Protein AF-A0ABD5DGH9-F1 (afdb_monomer_lite)

Structure (mmCIF, N/CA/C/O backbone):
data_AF-A0ABD5DGH9-F1
#
_entry.id   AF-A0ABD5DGH9-F1
#
loop_
_atom_site.group_PDB
_atom_site.id
_atom_site.type_symbol
_atom_site.label_atom_id
_atom_site.label_alt_id
_atom_site.label_comp_id
_atom_site.label_asym_id
_atom_site.label_entity_id
_atom_site.label_seq_id
_atom_site.pdbx_PDB_ins_code
_atom_site.Cartn_x
_atom_site.Cartn_y
_atom_site.Cartn_z
_atom_site.occupancy
_atom_site.B_iso_or_equiv
_atom_site.auth_seq_id
_atom_site.auth_comp_id
_atom_site.auth_asym_id
_atom_site.auth_atom_id
_atom_site.pdbx_PDB_model_num
ATOM 1 N N . ALA A 1 1 ? -15.683 3.420 -0.577 1.00 78.44 1 ALA A N 1
ATOM 2 C CA . ALA A 1 1 ? -15.226 3.206 -1.965 1.00 78.44 1 ALA A CA 1
ATOM 3 C C . ALA A 1 1 ? -13.719 2.983 -1.954 1.00 78.44 1 ALA A C 1
ATOM 5 O O . ALA A 1 1 ? -13.074 3.455 -1.024 1.00 78.44 1 ALA A O 1
ATOM 6 N N . THR A 1 2 ? -13.188 2.269 -2.946 1.00 93.62 2 THR A N 1
ATOM 7 C CA . THR A 1 2 ? -11.741 2.099 -3.167 1.00 93.62 2 THR A CA 1
ATOM 8 C C . THR A 1 2 ? -11.230 3.237 -4.049 1.00 93.62 2 THR A C 1
ATOM 10 O O . THR A 1 2 ? -11.939 3.643 -4.968 1.00 93.62 2 THR A O 1
ATOM 13 N N . ALA A 1 3 ? -10.034 3.757 -3.772 1.00 95.75 3 ALA A N 1
ATOM 14 C CA . ALA A 1 3 ? -9.416 4.840 -4.536 1.00 95.75 3 ALA A CA 1
ATOM 15 C C . ALA A 1 3 ? -7.896 4.646 -4.628 1.00 95.75 3 ALA A C 1
ATOM 17 O O . ALA A 1 3 ? -7.296 4.047 -3.734 1.00 95.75 3 ALA A O 1
ATOM 18 N N . ALA A 1 4 ? -7.294 5.161 -5.703 1.00 96.12 4 ALA A N 1
ATOM 19 C CA . ALA A 1 4 ? -5.844 5.241 -5.852 1.00 96.12 4 ALA A CA 1
ATOM 20 C C . ALA A 1 4 ? -5.250 6.346 -4.957 1.00 96.12 4 ALA A C 1
ATOM 22 O O . ALA A 1 4 ? -5.973 7.210 -4.454 1.00 96.12 4 ALA A O 1
ATOM 23 N N . SER A 1 5 ? -3.926 6.311 -4.777 1.00 96.19 5 SER A N 1
ATOM 24 C CA . SER A 1 5 ? -3.170 7.404 -4.153 1.00 96.19 5 SER A CA 1
ATOM 25 C C . SER A 1 5 ? -3.384 8.719 -4.913 1.00 96.19 5 SER A C 1
ATOM 27 O O . SER A 1 5 ? -3.574 8.709 -6.129 1.00 96.19 5 SER A O 1
ATOM 29 N N . THR A 1 6 ? -3.335 9.848 -4.203 1.00 96.81 6 THR A N 1
ATOM 30 C CA . THR A 1 6 ? -3.384 11.192 -4.807 1.00 96.81 6 THR A CA 1
ATOM 31 C C . THR A 1 6 ? -2.161 11.486 -5.663 1.00 96.81 6 THR A C 1
ATOM 33 O O . THR A 1 6 ? -2.251 12.256 -6.612 1.00 96.81 6 THR A O 1
ATOM 36 N N . ASP A 1 7 ? -1.042 10.846 -5.326 1.00 97.56 7 ASP A N 1
ATOM 37 C CA . ASP A 1 7 ? 0.256 11.069 -5.940 1.00 97.56 7 ASP A CA 1
ATOM 38 C C . ASP A 1 7 ? 0.858 9.760 -6.444 1.00 97.56 7 ASP A C 1
ATOM 40 O O . ASP A 1 7 ? 0.672 8.687 -5.852 1.00 97.56 7 ASP A O 1
ATOM 44 N N . VAL A 1 8 ? 1.623 9.890 -7.525 1.00 96.56 8 VAL A N 1
ATOM 45 C CA . VAL A 1 8 ? 2.410 8.833 -8.157 1.00 96.56 8 VAL A CA 1
ATOM 46 C C . VAL A 1 8 ? 3.879 9.224 -8.075 1.00 96.56 8 VAL A C 1
ATOM 48 O O . VAL A 1 8 ? 4.250 10.354 -8.384 1.00 96.56 8 VAL A O 1
ATOM 51 N N . ILE A 1 9 ? 4.723 8.276 -7.675 1.00 94.38 9 ILE A N 1
ATOM 52 C CA . ILE A 1 9 ? 6.174 8.456 -7.702 1.00 94.38 9 ILE A CA 1
ATOM 53 C C . ILE A 1 9 ? 6.656 8.209 -9.132 1.00 94.38 9 ILE A C 1
ATOM 55 O O . ILE A 1 9 ? 6.606 7.078 -9.615 1.00 94.38 9 ILE A O 1
ATOM 59 N N . ASP A 1 10 ? 7.145 9.262 -9.782 1.00 93.62 10 ASP A N 1
ATOM 60 C CA . ASP A 1 10 ? 7.842 9.166 -11.061 1.00 93.62 10 ASP A CA 1
ATOM 61 C C . ASP A 1 10 ? 9.345 8.947 -10.831 1.00 93.62 10 ASP A C 1
ATOM 63 O O . ASP A 1 10 ? 9.978 9.629 -10.023 1.00 93.62 10 ASP A O 1
ATOM 67 N N . LEU A 1 11 ? 9.912 7.966 -11.532 1.00 90.94 11 LEU A N 1
ATOM 68 C CA . LEU A 1 11 ? 11.330 7.604 -11.463 1.00 90.94 11 LEU A CA 1
ATOM 69 C C . LEU A 1 11 ? 12.119 8.066 -12.700 1.00 90.94 11 LEU A C 1
ATOM 71 O O . LEU A 1 11 ? 13.306 7.735 -12.827 1.00 90.94 11 LEU A O 1
ATOM 75 N N . ALA A 1 12 ? 11.468 8.793 -13.611 1.00 88.62 12 ALA A N 1
ATOM 76 C CA . ALA A 1 12 ? 12.077 9.369 -14.796 1.00 88.62 12 ALA A CA 1
ATOM 77 C C . ALA A 1 12 ? 13.044 10.529 -14.463 1.00 88.62 12 ALA A C 1
ATOM 79 O O . ALA A 1 12 ? 12.905 11.196 -13.436 1.00 88.62 12 ALA A O 1
ATOM 80 N N . PRO A 1 13 ? 14.028 10.805 -15.341 1.00 90.31 13 PRO A N 1
ATOM 81 C CA . PRO A 1 13 ? 14.376 10.036 -16.538 1.00 90.31 13 PRO A CA 1
ATOM 82 C C . PRO A 1 13 ? 14.999 8.674 -16.191 1.00 90.31 13 PRO A C 1
ATOM 84 O O . PRO A 1 13 ? 15.704 8.529 -15.189 1.00 90.31 13 PRO A O 1
ATOM 87 N N . VAL A 1 14 ? 14.756 7.667 -17.031 1.00 86.62 14 VAL A N 1
ATOM 88 C CA . VAL A 1 14 ? 15.341 6.322 -16.909 1.00 86.62 14 VAL A CA 1
ATOM 89 C C . VAL A 1 14 ? 16.090 5.959 -18.189 1.00 86.62 14 VAL A C 1
ATOM 91 O O . VAL A 1 14 ? 15.683 6.359 -19.275 1.00 86.62 14 VAL A O 1
ATOM 94 N N . ASP A 1 15 ? 17.186 5.213 -18.058 1.00 82.56 15 ASP A N 1
ATOM 95 C CA . ASP A 1 15 ? 17.841 4.548 -19.186 1.00 82.56 15 ASP A CA 1
ATOM 96 C C . ASP A 1 15 ? 17.239 3.140 -19.318 1.00 82.56 15 ASP A C 1
ATOM 98 O O . ASP A 1 15 ? 17.320 2.336 -18.387 1.00 82.56 15 ASP A O 1
ATOM 102 N N . GLY A 1 16 ? 16.547 2.865 -20.426 1.00 83.12 16 GLY A N 1
ATOM 103 C CA . GLY A 1 16 ? 15.756 1.645 -20.619 1.00 83.12 16 GLY A CA 1
ATOM 104 C C . GLY A 1 16 ? 14.298 1.764 -20.153 1.00 83.12 16 GLY A C 1
ATOM 105 O O . GLY A 1 16 ? 13.694 2.830 -20.209 1.00 83.12 16 GLY A O 1
ATOM 106 N N . THR A 1 17 ? 13.686 0.645 -19.745 1.00 81.19 17 THR A N 1
ATOM 107 C CA . THR A 1 17 ? 12.232 0.578 -19.486 1.00 81.19 17 THR A CA 1
ATOM 108 C C . THR A 1 17 ? 11.838 0.741 -18.018 1.00 81.19 17 THR A C 1
ATOM 110 O O . THR A 1 17 ? 10.654 0.903 -17.733 1.00 81.19 17 THR A O 1
ATOM 113 N N . ARG A 1 18 ? 12.781 0.610 -17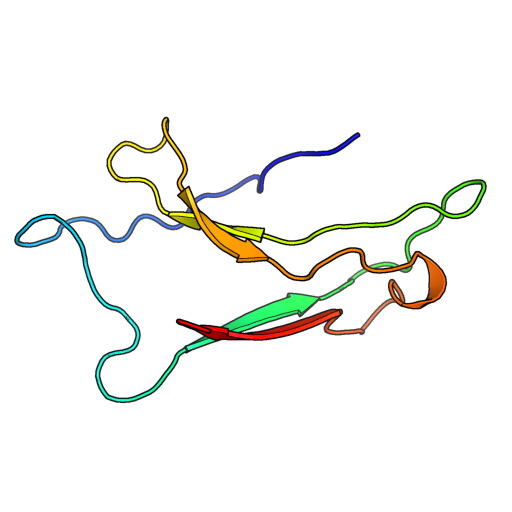.072 1.00 81.31 18 ARG A N 1
ATOM 114 C CA . ARG A 1 18 ? 12.536 0.645 -15.615 1.00 81.31 18 ARG A CA 1
ATOM 115 C C . ARG A 1 18 ? 13.795 1.092 -14.866 1.00 81.31 18 ARG A C 1
ATOM 117 O O . ARG A 1 18 ? 14.899 0.787 -15.303 1.00 81.31 18 ARG A O 1
ATOM 124 N N . ARG A 1 19 ? 13.625 1.733 -13.705 1.00 86.69 19 ARG A N 1
ATOM 125 C CA . ARG A 1 19 ? 14.699 2.018 -12.739 1.00 86.69 19 ARG A CA 1
ATOM 126 C C . ARG A 1 19 ? 14.490 1.169 -11.491 1.00 86.69 19 ARG A C 1
ATOM 128 O O . ARG A 1 19 ? 13.469 1.314 -10.824 1.00 86.69 19 ARG A O 1
ATOM 135 N N . ASP A 1 20 ? 15.453 0.306 -11.179 1.00 84.00 20 ASP A N 1
ATOM 136 C CA . ASP A 1 20 ? 15.496 -0.356 -9.876 1.00 84.00 20 ASP A CA 1
ATOM 137 C C . ASP A 1 20 ? 15.976 0.641 -8.811 1.00 84.00 20 ASP A C 1
ATOM 139 O O . ASP A 1 20 ? 16.952 1.369 -9.007 1.00 84.00 20 ASP A O 1
ATOM 143 N N . ILE A 1 21 ? 15.258 0.686 -7.696 1.00 86.88 21 ILE A N 1
ATOM 144 C CA . ILE A 1 21 ? 15.525 1.553 -6.545 1.00 86.88 21 ILE A CA 1
ATOM 145 C C . ILE A 1 21 ? 15.968 0.752 -5.310 1.00 86.88 21 ILE A C 1
ATOM 147 O O . ILE A 1 21 ? 16.400 1.345 -4.325 1.00 86.88 21 ILE A O 1
ATOM 151 N N . GLY A 1 22 ? 15.907 -0.583 -5.365 1.00 81.94 22 GLY A N 1
ATOM 152 C CA . GLY A 1 22 ? 16.368 -1.509 -4.325 1.00 81.94 22 GLY A CA 1
ATOM 153 C C . GLY A 1 22 ? 17.741 -2.117 -4.615 1.00 81.94 22 GLY A C 1
ATOM 154 O O . GLY A 1 22 ? 18.029 -3.228 -4.167 1.00 81.94 22 GLY A O 1
ATOM 155 N N . VAL A 1 23 ? 18.592 -1.427 -5.382 1.00 77.38 23 VAL A N 1
ATOM 156 C CA . VAL A 1 23 ? 19.912 -1.951 -5.760 1.00 77.38 23 VAL A CA 1
ATOM 157 C C . VAL A 1 23 ? 20.740 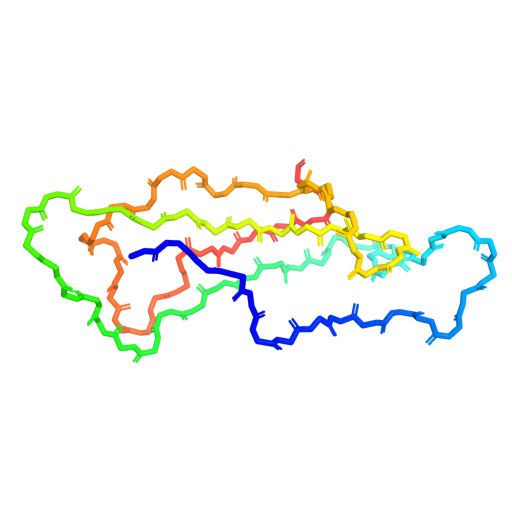-2.223 -4.500 1.00 77.38 23 VAL A C 1
ATOM 159 O O . VAL A 1 23 ? 21.067 -1.318 -3.736 1.00 77.38 23 VAL A O 1
ATOM 162 N N . GLY A 1 24 ? 21.081 -3.493 -4.285 1.00 79.81 24 GLY A N 1
ATOM 163 C CA . GLY A 1 24 ? 21.890 -3.960 -3.157 1.00 79.81 24 GLY A CA 1
ATOM 164 C C . GLY A 1 24 ? 21.098 -4.367 -1.910 1.00 79.81 24 GLY A C 1
ATOM 165 O O . GLY A 1 24 ? 21.584 -5.233 -1.188 1.00 79.81 24 GLY A O 1
ATOM 166 N N . TYR A 1 25 ? 19.894 -3.826 -1.672 1.00 82.38 25 TYR A N 1
ATOM 167 C CA . TYR A 1 25 ? 19.003 -4.222 -0.569 1.00 82.38 25 TYR A CA 1
ATOM 168 C C . TYR A 1 25 ? 17.525 -3.904 -0.866 1.00 82.38 25 TYR A C 1
ATOM 170 O O . TYR A 1 25 ? 17.226 -2.806 -1.339 1.00 82.38 25 TYR A O 1
ATOM 178 N N . PRO A 1 26 ? 16.576 -4.783 -0.480 1.00 85.25 26 PRO A N 1
ATOM 179 C CA . PRO A 1 26 ? 15.151 -4.508 -0.629 1.00 85.25 26 PRO A CA 1
ATOM 180 C C . PRO A 1 26 ? 14.702 -3.243 0.112 1.00 85.25 26 PRO A C 1
ATOM 182 O O . PRO A 1 26 ? 14.988 -3.054 1.309 1.00 85.25 26 PRO A O 1
ATOM 185 N N . LEU A 1 27 ? 13.927 -2.411 -0.584 1.00 90.25 27 LEU A N 1
ATOM 186 C CA . LEU A 1 27 ? 13.280 -1.250 0.017 1.00 90.25 27 LEU A CA 1
ATOM 187 C C . LEU A 1 27 ? 12.107 -1.684 0.882 1.00 90.25 27 LEU A C 1
ATOM 189 O O . LEU A 1 27 ? 11.464 -2.693 0.615 1.00 90.25 27 LEU A O 1
ATOM 193 N N . GLU A 1 28 ? 11.828 -0.918 1.930 1.00 93.19 28 GLU A N 1
ATOM 194 C CA . GLU A 1 28 ? 10.632 -1.136 2.736 1.00 93.19 28 GLU A CA 1
ATOM 195 C C . GLU A 1 28 ? 9.483 -0.263 2.230 1.00 93.19 28 GLU A C 1
ATOM 197 O O . GLU A 1 28 ? 9.547 0.965 2.297 1.00 93.19 28 GLU A O 1
ATOM 202 N N . PHE A 1 29 ? 8.420 -0.910 1.762 1.00 94.12 29 PHE A N 1
ATOM 203 C CA . PHE A 1 29 ? 7.125 -0.291 1.528 1.00 94.12 29 PHE A CA 1
ATOM 204 C C . PHE A 1 29 ? 6.287 -0.398 2.803 1.00 94.12 29 PHE A C 1
ATOM 206 O O . PHE A 1 29 ? 6.119 -1.485 3.361 1.00 94.12 29 PHE A O 1
ATOM 213 N N . TRP A 1 30 ? 5.757 0.727 3.276 1.00 96.56 30 TRP A N 1
ATOM 214 C CA . TRP A 1 30 ? 4.916 0.766 4.466 1.00 96.56 30 TRP A CA 1
ATOM 215 C C . TRP A 1 30 ? 3.751 1.737 4.298 1.00 96.56 30 TRP A C 1
ATOM 217 O O . TRP A 1 30 ? 3.855 2.745 3.604 1.00 96.56 30 TRP A O 1
ATOM 227 N N . ALA A 1 31 ? 2.643 1.434 4.974 1.00 96.94 31 ALA A N 1
ATOM 228 C CA . ALA A 1 31 ? 1.451 2.274 5.021 1.00 96.94 31 ALA A CA 1
ATOM 229 C C . ALA A 1 31 ? 1.050 2.499 6.479 1.00 96.94 31 ALA A C 1
ATOM 231 O O . ALA A 1 31 ? 0.827 1.542 7.227 1.00 96.94 31 ALA A O 1
ATOM 232 N N . LEU A 1 32 ? 0.978 3.764 6.888 1.00 97.88 32 LEU A N 1
ATOM 233 C CA . LEU A 1 32 ? 0.631 4.183 8.244 1.00 97.88 32 LEU A CA 1
ATOM 234 C C . LEU A 1 32 ? -0.805 4.691 8.296 1.00 97.88 32 LEU A C 1
ATOM 236 O O . LEU A 1 32 ? -1.224 5.515 7.486 1.00 97.88 32 LEU A O 1
ATOM 240 N N . VAL A 1 33 ? -1.540 4.243 9.304 1.00 98.19 33 VAL A N 1
ATOM 241 C CA . VAL A 1 33 ? -2.854 4.791 9.625 1.00 98.19 33 VAL A CA 1
ATOM 242 C C . VAL A 1 33 ? -2.668 6.009 10.528 1.00 98.19 33 VAL A C 1
ATOM 244 O O . VAL A 1 33 ? -2.292 5.871 11.690 1.00 98.19 33 VAL A O 1
ATOM 247 N N . ASN A 1 34 ? -2.938 7.207 10.009 1.00 97.38 34 ASN A N 1
ATOM 248 C CA . ASN A 1 34 ? -2.813 8.454 10.779 1.00 97.38 34 ASN A CA 1
ATOM 249 C C . ASN A 1 34 ? -4.012 8.697 11.705 1.00 97.38 34 ASN A C 1
ATOM 251 O O . ASN A 1 34 ? -3.879 9.291 12.773 1.00 97.38 34 ASN A O 1
ATOM 255 N N . THR A 1 35 ? -5.187 8.204 11.321 1.00 98.00 35 THR A N 1
ATOM 256 C CA . THR A 1 35 ? -6.431 8.332 12.084 1.00 98.00 35 THR A CA 1
ATOM 257 C C . THR A 1 35 ? -7.133 6.986 12.097 1.00 98.00 35 THR A C 1
ATOM 259 O O . THR A 1 35 ? -7.247 6.350 11.054 1.00 98.00 35 THR A O 1
ATOM 262 N N . THR A 1 36 ? -7.583 6.538 13.272 1.00 98.06 36 THR A N 1
ATOM 263 C CA . THR A 1 36 ? -8.292 5.259 13.414 1.00 98.06 36 THR A CA 1
ATOM 264 C C . THR A 1 36 ? -9.498 5.234 12.484 1.00 98.06 36 THR A C 1
ATOM 266 O O . THR A 1 36 ? -10.357 6.111 12.565 1.00 98.06 36 THR A O 1
ATOM 269 N N . ALA A 1 37 ? -9.554 4.231 11.610 1.00 97.38 37 ALA A N 1
ATOM 270 C CA . ALA A 1 37 ? -10.650 4.095 10.667 1.00 97.38 37 ALA A CA 1
ATOM 271 C C . ALA A 1 37 ? -11.943 3.714 11.400 1.00 97.38 37 ALA A C 1
ATOM 273 O O . ALA A 1 37 ? -11.938 2.907 12.332 1.00 97.38 37 ALA A O 1
ATOM 274 N N . THR A 1 38 ? -13.062 4.273 10.949 1.00 97.00 38 THR A N 1
ATOM 275 C CA . THR A 1 38 ? -14.407 3.921 11.408 1.00 97.00 38 THR A CA 1
ATOM 276 C C . THR A 1 38 ? -15.258 3.537 10.204 1.00 97.00 38 THR A C 1
ATOM 278 O O . THR A 1 38 ? -15.166 4.137 9.135 1.00 97.00 38 THR A O 1
ATOM 281 N N . ALA A 1 39 ? -16.066 2.493 10.357 1.00 96.38 39 ALA A N 1
ATOM 282 C CA . ALA A 1 39 ? -17.013 2.039 9.348 1.00 96.38 39 ALA A CA 1
ATOM 283 C C . ALA A 1 39 ? -18.122 1.227 10.025 1.00 96.38 39 ALA A C 1
ATOM 285 O O . ALA A 1 39 ? -17.917 0.666 11.102 1.00 96.38 39 ALA A O 1
ATOM 286 N N . ALA A 1 40 ? -19.291 1.149 9.390 1.00 94.50 40 ALA A N 1
ATOM 287 C CA . ALA A 1 40 ? -20.318 0.192 9.786 1.00 94.50 40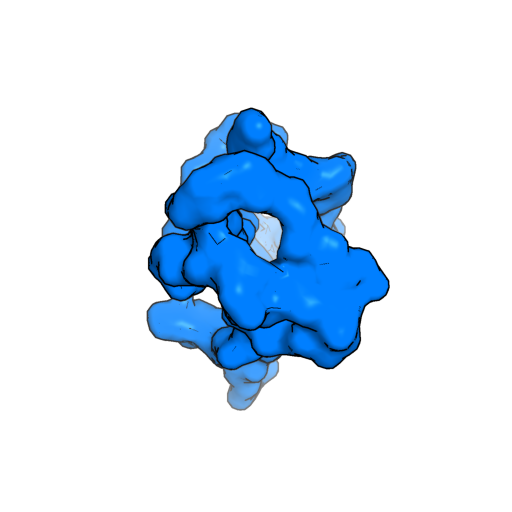 ALA A CA 1
ATOM 288 C C . ALA A 1 40 ? -19.942 -1.216 9.290 1.00 94.50 40 ALA A C 1
ATOM 290 O O . ALA A 1 40 ? -19.484 -1.379 8.159 1.00 94.50 40 ALA A O 1
ATOM 291 N N . GLY A 1 41 ? -20.169 -2.237 10.119 1.00 93.50 41 GLY A N 1
ATOM 292 C CA . GLY A 1 41 ? -19.918 -3.637 9.761 1.00 93.50 41 GLY A CA 1
ATOM 293 C C . GLY A 1 41 ? -18.433 -4.013 9.643 1.00 93.50 41 GLY A C 1
ATOM 294 O O . GLY A 1 41 ? -17.543 -3.315 10.125 1.00 93.50 41 GLY A O 1
ATOM 295 N N . ALA A 1 42 ? -18.167 -5.158 9.013 1.00 93.31 42 ALA A N 1
ATOM 296 C CA . ALA A 1 42 ? -16.832 -5.746 8.882 1.00 93.31 42 ALA A CA 1
ATOM 297 C C . ALA A 1 42 ? -16.082 -5.228 7.640 1.00 93.31 42 ALA A C 1
ATOM 299 O O . ALA A 1 42 ? -15.684 -6.003 6.773 1.00 93.31 42 ALA A O 1
ATOM 300 N N . ALA A 1 43 ? -15.919 -3.907 7.533 1.00 96.12 43 ALA A N 1
ATOM 301 C CA . ALA A 1 43 ? -15.184 -3.306 6.423 1.00 96.12 43 ALA A CA 1
ATOM 302 C C . ALA A 1 43 ? -13.693 -3.689 6.448 1.00 96.12 43 ALA A C 1
ATOM 304 O O . ALA A 1 43 ? -13.094 -3.907 7.507 1.00 96.12 43 ALA A O 1
ATOM 305 N N . THR A 1 44 ? -13.085 -3.722 5.266 1.00 97.12 44 THR A N 1
ATOM 306 C CA . THR A 1 44 ? -11.665 -4.029 5.080 1.00 97.12 44 THR A CA 1
ATOM 307 C C . THR A 1 44 ? -11.007 -3.003 4.169 1.00 97.12 44 THR A C 1
ATOM 309 O O . THR A 1 44 ? -11.664 -2.429 3.300 1.00 97.12 44 THR A O 1
ATOM 312 N N . VAL A 1 45 ? -9.698 -2.826 4.321 1.00 97.19 45 VAL A N 1
ATOM 313 C CA . VAL A 1 45 ? -8.849 -2.093 3.373 1.00 97.19 45 VAL A CA 1
ATOM 314 C C . VAL A 1 45 ? -7.854 -3.065 2.753 1.00 97.19 45 VAL A C 1
ATOM 316 O O . VAL A 1 45 ? -7.346 -3.949 3.428 1.00 97.19 45 VAL A O 1
ATOM 319 N N . ASN A 1 46 ? -7.567 -2.896 1.471 1.00 97.75 46 ASN A N 1
ATOM 320 C CA . ASN A 1 46 ? -6.479 -3.577 0.786 1.00 97.75 46 ASN A CA 1
ATOM 321 C C . ASN A 1 46 ? -5.511 -2.504 0.281 1.00 97.75 46 ASN A C 1
ATOM 323 O O . ASN A 1 46 ? -5.952 -1.524 -0.321 1.00 97.75 46 ASN A O 1
ATOM 327 N N . VAL A 1 47 ? -4.224 -2.651 0.585 1.00 97.81 47 VAL A N 1
ATOM 328 C CA . VAL A 1 47 ? -3.176 -1.720 0.162 1.00 97.81 47 VAL A CA 1
ATOM 329 C C . VAL A 1 47 ? -2.319 -2.423 -0.877 1.00 97.81 47 VAL A C 1
ATOM 331 O O . VAL A 1 47 ? -1.723 -3.462 -0.594 1.00 97.81 47 VAL A O 1
ATOM 334 N N . GLN A 1 48 ? -2.242 -1.831 -2.065 1.00 97.38 48 GLN A N 1
ATOM 335 C CA . GLN A 1 48 ? -1.437 -2.346 -3.165 1.00 97.38 48 GLN A CA 1
ATOM 336 C C . GLN A 1 48 ? -0.340 -1.352 -3.528 1.00 97.38 48 GLN A C 1
ATOM 338 O O . GLN A 1 48 ? -0.594 -0.149 -3.603 1.00 97.38 48 GLN A O 1
ATOM 343 N N . LEU A 1 49 ? 0.864 -1.861 -3.790 1.00 95.69 49 LEU A N 1
ATOM 344 C CA . LEU A 1 49 ? 1.875 -1.114 -4.534 1.00 95.69 49 LEU A CA 1
ATOM 345 C C . LEU A 1 49 ? 1.756 -1.523 -5.998 1.00 95.69 49 LEU A C 1
ATOM 347 O O . LEU A 1 49 ? 1.765 -2.715 -6.314 1.00 95.69 49 LEU A O 1
ATOM 351 N N . GLN A 1 50 ? 1.655 -0.541 -6.884 1.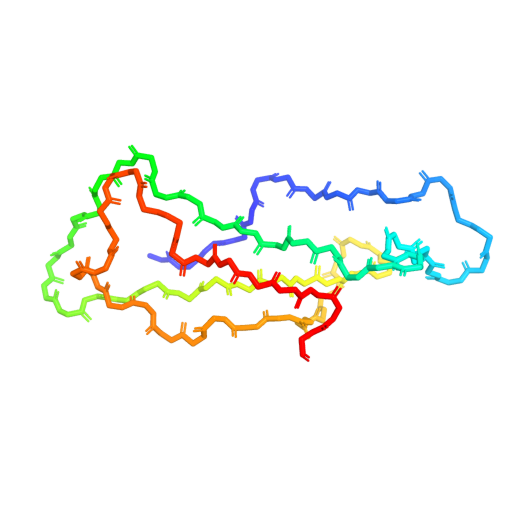00 95.62 50 GLN A N 1
ATOM 352 C CA . GLN A 1 50 ? 1.528 -0.762 -8.319 1.00 95.62 50 GLN A CA 1
ATOM 353 C C . GLN A 1 50 ? 2.628 -0.010 -9.068 1.00 95.62 50 GLN A C 1
ATOM 355 O O . GLN A 1 50 ? 3.143 0.999 -8.591 1.00 95.62 50 GLN A O 1
ATOM 360 N N . THR A 1 51 ? 2.988 -0.509 -10.246 1.00 93.44 51 THR A N 1
ATOM 361 C CA . THR A 1 51 ? 3.928 0.133 -11.171 1.00 93.44 51 THR A CA 1
ATOM 362 C C . THR A 1 51 ? 3.255 0.378 -12.516 1.00 93.44 51 THR A C 1
ATOM 364 O O . THR A 1 51 ? 2.318 -0.336 -12.881 1.00 93.44 51 THR A O 1
ATOM 367 N N . SER A 1 52 ? 3.734 1.376 -13.252 1.00 93.50 52 SER A N 1
ATOM 368 C CA . SER A 1 52 ? 3.204 1.763 -14.555 1.00 93.50 52 SER A CA 1
ATOM 369 C C . SER A 1 52 ? 4.333 2.223 -15.481 1.00 93.50 52 SER A C 1
ATOM 371 O O . SER A 1 52 ? 5.246 2.904 -15.011 1.00 93.50 52 SER A O 1
ATOM 373 N N . PRO A 1 53 ? 4.294 1.874 -16.780 1.00 91.12 53 PRO A N 1
ATOM 374 C CA . PRO A 1 53 ? 5.197 2.442 -17.777 1.00 91.12 53 PRO A CA 1
ATOM 375 C C . PRO A 1 53 ? 4.737 3.814 -18.307 1.00 91.12 53 PRO A C 1
ATOM 377 O O . PRO A 1 53 ? 5.530 4.499 -18.945 1.00 91.12 53 PRO A O 1
ATO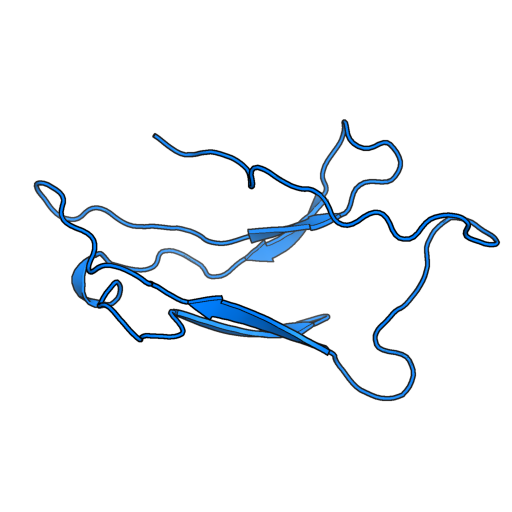M 380 N N . ASP A 1 54 ? 3.471 4.195 -18.101 1.00 91.69 54 ASP A N 1
ATOM 381 C CA . ASP A 1 54 ? 2.801 5.293 -18.822 1.00 91.69 54 ASP A CA 1
ATOM 382 C C . ASP A 1 54 ? 1.862 6.152 -17.950 1.00 91.69 54 ASP A C 1
ATOM 384 O O . ASP A 1 54 ? 1.124 6.995 -18.464 1.00 91.69 54 ASP A O 1
ATOM 388 N N . ASN A 1 55 ? 1.852 5.926 -16.635 1.00 93.56 55 ASN A N 1
ATOM 389 C CA . ASN A 1 55 ? 0.955 6.566 -15.670 1.00 93.56 55 ASN A CA 1
ATOM 390 C C . ASN A 1 55 ? -0.550 6.377 -15.978 1.00 93.56 55 ASN A C 1
ATOM 392 O O . ASN A 1 55 ? -1.386 7.166 -15.539 1.00 93.56 55 ASN A O 1
ATOM 396 N N . SER A 1 56 ? -0.907 5.346 -16.747 1.00 94.50 56 SER A N 1
ATOM 397 C CA . SER A 1 56 ? -2.287 5.077 -17.182 1.00 94.50 56 SER A CA 1
ATOM 398 C C . SER A 1 56 ? -2.675 3.611 -16.992 1.00 94.50 56 SER A C 1
ATOM 400 O O . SER A 1 56 ? -3.791 3.308 -16.568 1.00 94.50 56 SER A O 1
ATOM 402 N N . THR A 1 57 ? -1.746 2.694 -17.257 1.00 95.00 57 THR A N 1
ATOM 403 C CA . THR A 1 57 ? -1.899 1.253 -17.051 1.00 95.00 57 THR A CA 1
ATOM 404 C C . THR A 1 57 ? -1.048 0.799 -15.873 1.00 95.00 57 THR A C 1
ATOM 406 O O . THR A 1 57 ? 0.133 1.121 -15.775 1.00 95.00 57 THR A O 1
ATOM 409 N N . TRP A 1 58 ? -1.651 0.051 -14.950 1.00 96.44 58 TRP A N 1
ATOM 410 C CA . TRP A 1 58 ? -1.042 -0.276 -13.661 1.00 96.44 58 TRP A CA 1
ATOM 411 C C . TRP A 1 58 ? -0.945 -1.784 -13.468 1.00 96.44 58 TRP A C 1
ATOM 413 O O . TRP A 1 58 ? -1.890 -2.519 -13.744 1.00 96.44 58 TRP A O 1
ATOM 423 N N . THR A 1 59 ? 0.202 -2.248 -12.977 1.00 95.75 59 THR A N 1
ATOM 424 C CA . THR A 1 59 ? 0.435 -3.643 -12.581 1.00 95.75 59 THR A CA 1
ATOM 425 C C . THR A 1 59 ? 0.741 -3.697 -11.092 1.00 95.75 59 THR A C 1
ATOM 427 O O . THR A 1 59 ? 1.638 -2.998 -10.622 1.00 95.75 59 THR A O 1
ATOM 430 N N . THR A 1 60 ? 0.023 -4.536 -10.348 1.00 95.94 60 THR A N 1
ATOM 431 C CA . THR A 1 60 ? 0.274 -4.748 -8.918 1.00 95.94 60 THR A CA 1
ATOM 432 C C . THR A 1 60 ? 1.570 -5.529 -8.703 1.00 95.94 60 THR A C 1
ATOM 434 O O . THR A 1 60 ? 1.774 -6.581 -9.302 1.00 95.94 60 THR A O 1
ATOM 437 N N . ILE A 1 61 ? 2.443 -4.999 -7.845 1.00 92.69 61 ILE A N 1
ATOM 438 C CA . ILE A 1 61 ? 3.735 -5.596 -7.462 1.00 92.69 61 ILE A CA 1
ATOM 439 C C . ILE A 1 61 ? 3.821 -5.923 -5.965 1.00 92.69 61 ILE A C 1
ATOM 441 O O . ILE A 1 61 ? 4.762 -6.577 -5.529 1.00 92.69 61 ILE A O 1
ATOM 445 N N . TYR A 1 62 ? 2.837 -5.483 -5.180 1.00 95.06 62 TYR A N 1
ATOM 446 C CA . TYR A 1 62 ? 2.601 -5.923 -3.808 1.00 95.06 62 TYR A CA 1
ATOM 447 C C . TYR A 1 62 ? 1.109 -5.811 -3.494 1.00 95.06 62 TYR A C 1
ATOM 449 O O . TYR A 1 62 ? 0.480 -4.822 -3.869 1.00 95.06 62 TYR A O 1
ATOM 457 N N . ASP A 1 63 ? 0.574 -6.785 -2.765 1.00 96.69 63 ASP A N 1
ATOM 458 C CA . ASP A 1 63 ? -0.805 -6.812 -2.281 1.00 96.69 63 ASP A CA 1
ATOM 459 C C . ASP A 1 63 ? -0.802 -7.216 -0.799 1.00 96.69 63 ASP A C 1
ATOM 461 O O . ASP A 1 63 ? -0.251 -8.255 -0.429 1.00 96.69 63 ASP A O 1
ATOM 465 N N . SER A 1 64 ? -1.392 -6.389 0.068 1.00 96.69 64 SER A N 1
ATOM 466 C CA . SER A 1 64 ? -1.434 -6.648 1.512 1.00 96.69 64 SER A CA 1
ATOM 467 C C . SER A 1 64 ? -2.418 -7.747 1.934 1.00 96.69 64 SER A C 1
ATOM 469 O O . SER A 1 64 ? -2.465 -8.105 3.111 1.00 96.69 64 SER A O 1
ATOM 471 N N . GLY A 1 65 ? -3.293 -8.201 1.037 1.00 97.00 65 GLY A N 1
ATOM 472 C CA . GLY A 1 65 ? -4.526 -8.893 1.400 1.00 97.00 65 GLY A CA 1
ATOM 473 C C . GLY A 1 65 ? -5.522 -7.967 2.111 1.00 97.00 65 GLY A C 1
ATOM 474 O O . GLY A 1 65 ? -5.338 -6.746 2.187 1.00 97.00 65 GLY A O 1
ATOM 475 N N . ALA A 1 66 ? -6.620 -8.534 2.608 1.00 97.88 66 ALA A N 1
ATOM 476 C CA . ALA A 1 66 ? -7.650 -7.774 3.309 1.00 97.88 66 ALA A CA 1
ATOM 477 C C . ALA A 1 66 ? -7.222 -7.447 4.750 1.00 97.88 66 ALA A C 1
ATOM 479 O O . ALA A 1 66 ? -7.111 -8.325 5.604 1.00 97.88 66 ALA A O 1
ATOM 480 N N . LEU A 1 67 ? -7.044 -6.162 5.038 1.00 97.75 67 LEU A N 1
ATOM 481 C CA . LEU A 1 67 ? -6.802 -5.630 6.373 1.00 97.75 67 LEU A CA 1
ATOM 482 C C . LEU A 1 67 ? -8.146 -5.319 7.032 1.00 97.75 67 LEU A C 1
ATOM 484 O O . LEU A 1 67 ? -8.882 -4.434 6.589 1.00 97.75 67 LEU A O 1
ATOM 488 N N . ALA A 1 68 ? -8.478 -6.048 8.094 1.00 97.69 68 ALA A N 1
ATOM 489 C CA . ALA A 1 68 ? -9.710 -5.833 8.845 1.00 97.69 68 ALA A CA 1
ATOM 490 C C . ALA A 1 68 ? -9.726 -4.460 9.535 1.00 97.69 68 ALA A C 1
ATOM 492 O O . ALA A 1 68 ? -8.695 -3.997 10.026 1.00 97.69 68 ALA A O 1
ATOM 493 N N . LEU A 1 69 ? -10.913 -3.858 9.676 1.00 97.62 69 LEU A N 1
ATOM 494 C CA . LEU A 1 69 ? -11.113 -2.580 10.375 1.00 97.62 69 LEU A CA 1
ATOM 495 C C . LEU A 1 69 ? -10.421 -2.520 11.750 1.00 97.62 69 LEU A C 1
ATOM 497 O O . LEU A 1 69 ? -9.832 -1.504 12.108 1.00 97.62 69 LEU A O 1
ATOM 501 N N . ALA A 1 70 ? -10.421 -3.628 12.500 1.00 96.38 70 ALA A N 1
ATOM 502 C CA . ALA A 1 70 ? -9.793 -3.714 13.821 1.00 96.38 70 ALA A CA 1
ATOM 503 C C . ALA A 1 70 ? -8.265 -3.483 13.815 1.00 96.38 70 ALA A C 1
ATOM 505 O O . ALA A 1 70 ? -7.703 -3.108 14.849 1.00 96.38 70 ALA A O 1
ATOM 506 N N . ALA A 1 71 ? -7.595 -3.688 12.677 1.00 96.31 71 ALA A N 1
ATOM 507 C CA . ALA A 1 71 ? -6.166 -3.433 12.501 1.00 96.31 71 ALA A CA 1
ATOM 508 C C . ALA A 1 71 ? -5.858 -1.962 12.155 1.00 96.31 71 ALA A C 1
ATOM 510 O O . ALA A 1 71 ? -4.734 -1.504 12.364 1.00 96.31 71 ALA A O 1
ATOM 511 N N . LEU A 1 72 ? -6.849 -1.201 11.677 1.00 97.81 72 LEU A N 1
ATOM 512 C CA . LEU A 1 72 ? -6.690 0.161 11.161 1.00 97.81 72 LEU A CA 1
ATOM 513 C C . LEU A 1 72 ? -6.749 1.214 12.282 1.00 97.81 72 LEU A C 1
ATOM 515 O O . LEU A 1 72 ? -7.633 2.072 12.320 1.00 97.81 72 LEU A O 1
ATOM 519 N N . LYS A 1 73 ? -5.802 1.144 13.222 1.00 98.00 73 LYS A N 1
ATOM 520 C CA . LYS A 1 73 ? -5.700 2.069 14.365 1.00 98.00 73 LYS A CA 1
ATOM 521 C C . LYS A 1 73 ? -4.658 3.155 14.120 1.00 98.00 73 LYS A C 1
ATOM 523 O O . LYS A 1 73 ? -3.606 2.872 13.552 1.00 98.00 73 LYS A O 1
ATOM 528 N N . ALA A 1 74 ? -4.917 4.366 14.614 1.00 98.50 74 ALA A N 1
ATOM 529 C CA . ALA A 1 74 ? -3.960 5.469 14.551 1.00 98.50 74 ALA A CA 1
ATOM 530 C C . ALA A 1 74 ? -2.567 5.043 15.059 1.00 98.50 74 ALA A C 1
ATOM 532 O O . ALA A 1 74 ? -2.442 4.376 16.090 1.00 98.50 74 ALA A O 1
ATOM 533 N N . GLY A 1 75 ? -1.524 5.406 14.313 1.00 98.06 75 GLY A N 1
ATOM 534 C CA . GLY A 1 75 ? -0.131 5.073 14.607 1.00 98.06 75 GLY A CA 1
ATOM 535 C C . GLY A 1 75 ? 0.310 3.666 14.185 1.00 98.06 75 GLY A C 1
ATOM 536 O O . GLY A 1 75 ? 1.463 3.305 14.418 1.00 98.06 75 GLY A O 1
ATOM 537 N N . LYS A 1 76 ? -0.557 2.846 13.573 1.00 97.50 76 LYS A N 1
ATOM 538 C CA . LYS A 1 76 ? -0.176 1.504 13.102 1.00 97.50 76 LYS A CA 1
ATOM 539 C C . LYS A 1 76 ? 0.336 1.531 11.667 1.00 97.50 76 LYS A C 1
ATOM 541 O O . LYS A 1 76 ? -0.362 1.990 10.765 1.00 97.50 76 LYS A O 1
ATOM 54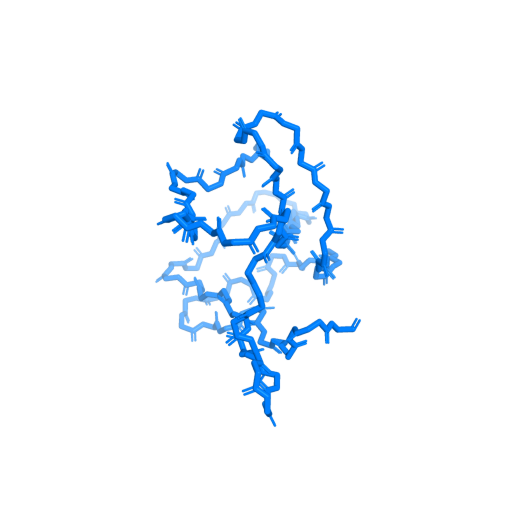6 N N . ARG A 1 77 ? 1.538 0.980 11.459 1.00 97.50 77 ARG A N 1
ATOM 547 C CA . ARG A 1 77 ? 2.004 0.545 10.137 1.00 97.50 77 ARG A CA 1
ATOM 548 C C . ARG A 1 77 ? 1.284 -0.753 9.794 1.00 97.50 77 ARG A C 1
ATOM 550 O O . ARG A 1 77 ? 1.627 -1.806 10.323 1.00 97.50 77 ARG A O 1
ATOM 557 N N . VAL A 1 78 ? 0.227 -0.647 8.999 1.00 96.62 78 VAL A N 1
ATOM 558 C CA . VAL A 1 78 ? -0.618 -1.789 8.607 1.00 96.62 78 VAL A CA 1
ATOM 559 C C . VAL A 1 78 ? -0.044 -2.547 7.412 1.00 96.62 78 VAL A C 1
ATOM 561 O O . VAL A 1 78 ? -0.416 -3.688 7.171 1.00 96.62 78 VAL A O 1
ATOM 564 N N . VAL A 1 79 ? 0.916 -1.927 6.726 1.00 96.56 79 VAL A N 1
ATOM 565 C CA . VAL A 1 79 ? 1.855 -2.568 5.806 1.00 96.56 79 VAL A CA 1
ATOM 566 C C . VAL A 1 79 ? 3.267 -2.194 6.249 1.00 96.56 79 VAL A C 1
ATOM 568 O O . VAL A 1 79 ? 3.509 -1.035 6.589 1.00 96.56 79 VAL A O 1
ATOM 571 N N . SER A 1 80 ? 4.170 -3.172 6.243 1.00 95.19 80 SER A N 1
ATOM 572 C CA . SER A 1 80 ? 5.626 -3.026 6.378 1.00 95.19 80 SER A CA 1
ATOM 573 C C . SER A 1 80 ? 6.230 -4.248 5.690 1.00 95.19 80 SER A C 1
ATOM 575 O O . SER A 1 80 ? 6.258 -5.335 6.267 1.00 95.19 80 SER A O 1
ATOM 577 N N . ALA A 1 81 ? 6.605 -4.110 4.423 1.00 92.88 81 ALA A N 1
ATOM 578 C CA . ALA A 1 81 ? 7.086 -5.217 3.608 1.00 92.88 81 ALA A CA 1
ATOM 579 C C . ALA A 1 81 ? 8.330 -4.806 2.826 1.00 92.88 81 ALA A C 1
ATOM 581 O O . ALA A 1 81 ? 8.432 -3.681 2.337 1.00 92.88 81 ALA A O 1
ATOM 582 N N . LYS A 1 82 ? 9.277 -5.735 2.698 1.00 92.25 82 LYS A N 1
ATOM 583 C CA . LYS A 1 82 ? 10.385 -5.585 1.760 1.00 92.25 82 LYS A CA 1
ATOM 584 C C . LYS A 1 82 ? 9.873 -5.830 0.346 1.00 92.25 82 LYS A C 1
ATOM 586 O O . LYS A 1 82 ? 9.151 -6.796 0.139 1.00 92.25 82 LYS A O 1
ATOM 591 N N . VAL A 1 83 ? 10.222 -4.951 -0.590 1.00 88.69 83 VAL A N 1
ATOM 592 C CA . VAL A 1 83 ? 9.855 -5.075 -2.005 1.00 88.69 83 VAL A CA 1
ATOM 593 C C . VAL A 1 83 ? 11.105 -5.211 -2.888 1.00 88.69 83 VAL A C 1
ATOM 595 O O . VAL A 1 83 ? 12.100 -4.525 -2.620 1.00 88.69 83 VAL A O 1
ATOM 598 N N . PRO A 1 84 ? 11.066 -6.066 -3.933 1.00 80.38 84 PRO A N 1
ATOM 599 C CA . PRO A 1 84 ? 9.959 -6.974 -4.282 1.00 80.38 84 PRO A CA 1
ATOM 600 C C . PRO A 1 84 ? 9.749 -8.070 -3.216 1.00 80.38 84 PRO A C 1
ATOM 602 O O . PRO A 1 84 ? 10.709 -8.468 -2.556 1.00 80.38 84 PRO A O 1
ATOM 605 N N . ALA A 1 85 ? 8.488 -8.461 -3.001 1.00 66.94 85 ALA A N 1
ATOM 606 C CA . ALA A 1 85 ? 8.050 -9.388 -1.949 1.00 66.94 85 ALA A CA 1
ATOM 607 C C . ALA A 1 85 ? 7.827 -10.807 -2.485 1.00 66.94 85 ALA A C 1
ATOM 609 O O . ALA A 1 85 ? 7.475 -10.926 -3.681 1.00 66.94 85 ALA A O 1
#

Organism: Acinetobacter baumannii (NCBI:txid470)

Secondary structure (DSSP, 8-state):
-----S------S-SSS---S-TTSPEEEEEE-SS----SSS-EE--EEEE-SSSSS-EEEEE---EEGGG--TT-EEEEEEE--

pLDDT: mean 92.88, std 6.21, range [66.94, 98.5]

Foldseek 3Di:
DDDDDPDDDDPPPDDPQDDDPQVPHFDKDWDAQQAQDDDPDWDWDKDFDWDDSPVPDTDTQDILPTHTSVQRHHGDGSGTDGPSD

InterPro domains:
  IPR048922 Bbp16 [PF21190] (1-84)

Sequence (85 aa):
ATAASTDVIDLAPVDGTRRDIGVGYPLEFWALVNTTATAAGAATVNVQLQTSPDNSTWTTIYDSGALALAALKAGKRVVSAKVPA

Radius of gyration: 14.97 Å; chains: 1; bounding box: 42×21×35 Å